Protein AF-I0WM05-F1 (afdb_monomer_lite)

Organism: NCBI:txid1165867

Radius of gyration: 17.15 Å; chains: 1; bounding box: 23×69×27 Å

pLDDT: mean 71.37, std 14.96, range [33.53, 88.81]

Foldseek 3Di:
DDPDVVVVVVVVVQVVQKDFLVVLCVQLVHDSVVSVVCVVPPPQQDDFPDQDPVGGIHGNVSSVVVCVVVVNHSDDDPPPPDDDDDDDD

Sequence (89 aa):
MNVNDEDRGSLRELARYLVGPAEISALLNVEANTVNVWKVRHAEFPKPVKRLRSGDLWDVREIAAWAAATGRPASKSLEHHAVRGAPSQ

Structure (mmCIF, N/CA/C/O backbone):
data_AF-I0WM05-F1
#
_entry.id   AF-I0WM05-F1
#
loop_
_atom_site.group_PDB
_atom_site.id
_atom_site.type_symbol
_atom_site.label_atom_id
_atom_site.label_alt_id
_atom_site.label_comp_id
_atom_site.label_asym_id
_atom_site.label_entity_id
_atom_site.label_seq_id
_atom_site.pdbx_PDB_ins_code
_atom_site.Cartn_x
_atom_site.Cartn_y
_atom_site.Cartn_z
_atom_site.occupancy
_atom_site.B_iso_or_equiv
_atom_site.auth_seq_id
_atom_site.auth_comp_id
_atom_site.auth_asym_id
_atom_site.auth_atom_id
_atom_site.pdbx_PDB_model_num
ATOM 1 N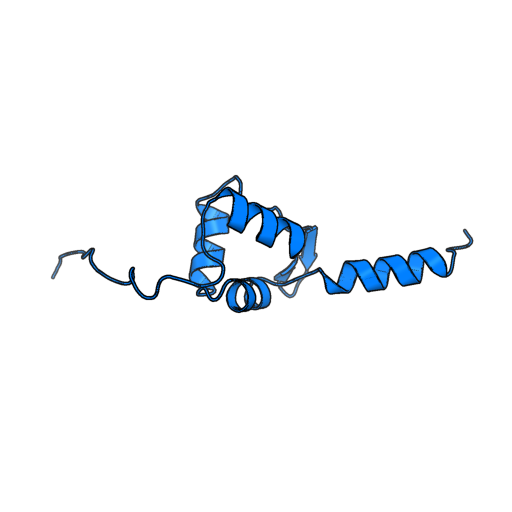 N . MET A 1 1 ? 7.881 -32.144 -8.677 1.00 43.47 1 MET A N 1
ATOM 2 C CA . MET A 1 1 ? 7.150 -31.314 -7.696 1.00 43.47 1 MET A CA 1
ATOM 3 C C . MET A 1 1 ? 5.722 -31.119 -8.184 1.00 43.47 1 MET A C 1
ATOM 5 O O . MET A 1 1 ? 5.544 -30.484 -9.215 1.00 43.47 1 MET A O 1
ATOM 9 N N . ASN A 1 2 ? 4.731 -31.695 -7.498 1.00 48.91 2 ASN A N 1
ATOM 10 C CA . ASN A 1 2 ? 3.315 -31.470 -7.796 1.00 48.91 2 ASN A CA 1
ATOM 11 C C . ASN A 1 2 ? 2.889 -30.175 -7.092 1.00 48.91 2 ASN A C 1
ATOM 13 O O . ASN A 1 2 ? 2.737 -30.169 -5.875 1.00 48.91 2 ASN A O 1
ATOM 17 N N . VAL A 1 3 ? 2.798 -29.064 -7.824 1.00 59.12 3 VAL A N 1
ATOM 18 C CA . VAL A 1 3 ? 2.200 -27.838 -7.279 1.00 59.12 3 VAL A CA 1
ATOM 19 C C . VAL A 1 3 ? 0.691 -28.065 -7.219 1.00 59.12 3 VAL A C 1
ATOM 21 O O . VAL A 1 3 ? 0.052 -28.167 -8.265 1.00 59.12 3 VAL A O 1
ATOM 24 N N . ASN A 1 4 ? 0.150 -28.237 -6.011 1.00 63.00 4 ASN A N 1
ATOM 25 C CA . ASN A 1 4 ? -1.281 -28.431 -5.796 1.00 63.00 4 ASN A CA 1
ATOM 26 C C . ASN A 1 4 ? -2.057 -27.229 -6.356 1.00 63.00 4 ASN A C 1
ATOM 28 O O . ASN A 1 4 ? -1.618 -26.082 -6.258 1.00 63.00 4 ASN A O 1
ATOM 32 N N . ASP A 1 5 ? -3.208 -27.494 -6.969 1.00 58.22 5 ASP A N 1
ATOM 33 C CA . ASP A 1 5 ? -4.058 -26.466 -7.583 1.00 58.22 5 ASP A CA 1
ATOM 34 C C . ASP A 1 5 ? -4.568 -25.440 -6.540 1.00 58.22 5 ASP A C 1
ATOM 36 O O . ASP A 1 5 ? -4.748 -24.258 -6.836 1.00 58.22 5 ASP A O 1
ATOM 40 N N . GLU A 1 6 ? -4.649 -25.864 -5.276 1.00 60.56 6 GLU A N 1
ATOM 41 C CA . GLU A 1 6 ? -5.009 -25.052 -4.105 1.00 60.56 6 GLU A CA 1
ATOM 42 C C . GLU A 1 6 ? -3.987 -23.937 -3.795 1.00 60.56 6 GLU A C 1
ATOM 44 O O . GLU A 1 6 ? -4.368 -22.807 -3.463 1.00 60.56 6 GLU A O 1
ATOM 49 N N . ASP A 1 7 ? -2.688 -24.192 -3.992 1.00 59.66 7 ASP A N 1
ATOM 50 C CA . ASP A 1 7 ? -1.637 -23.172 -3.862 1.00 59.66 7 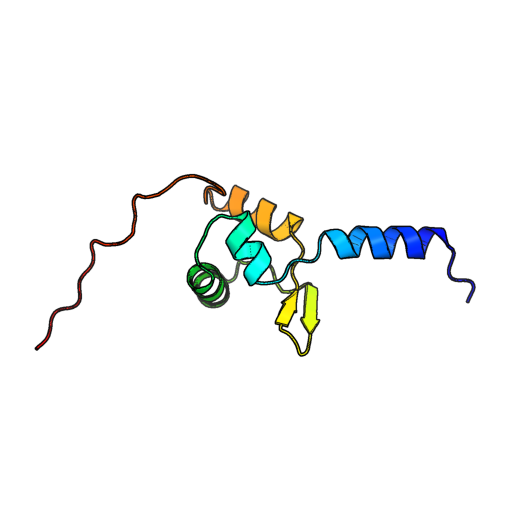ASP A CA 1
ATOM 51 C C . ASP A 1 7 ? -1.751 -22.112 -4.966 1.00 59.66 7 ASP A C 1
ATOM 53 O O . ASP A 1 7 ? -1.499 -20.926 -4.744 1.00 59.66 7 ASP A O 1
ATOM 57 N N . ARG A 1 8 ? -2.174 -22.508 -6.174 1.00 62.12 8 ARG A N 1
ATOM 58 C CA . ARG A 1 8 ? -2.366 -21.571 -7.293 1.00 62.12 8 ARG A CA 1
ATOM 59 C C . ARG A 1 8 ? -3.575 -20.666 -7.076 1.00 62.12 8 ARG A C 1
ATOM 61 O O . ARG A 1 8 ? -3.504 -19.485 -7.428 1.00 62.12 8 ARG A O 1
ATOM 68 N N . GLY A 1 9 ? -4.649 -21.191 -6.484 1.00 61.75 9 GLY A N 1
ATOM 69 C CA . GLY A 1 9 ? -5.793 -20.397 -6.029 1.00 61.75 9 GLY A CA 1
ATOM 70 C C . GLY A 1 9 ? -5.379 -19.371 -4.974 1.00 61.75 9 GLY A C 1
ATOM 71 O O . GLY A 1 9 ? -5.638 -18.179 -5.137 1.00 61.75 9 GLY A O 1
ATOM 72 N N . SER A 1 10 ? -4.617 -19.811 -3.971 1.00 65.81 10 SER A N 1
ATOM 73 C CA . SER A 1 10 ? -4.098 -18.951 -2.899 1.00 65.81 10 SER A CA 1
ATOM 74 C C . SER A 1 10 ? -3.151 -17.858 -3.413 1.00 65.81 10 SER A C 1
ATOM 76 O O . SER A 1 10 ? -3.217 -16.715 -2.970 1.00 65.81 10 SER A O 1
ATOM 78 N N . LEU A 1 11 ? -2.304 -18.152 -4.405 1.00 66.69 11 LEU A N 1
ATOM 79 C CA . LEU A 1 11 ? -1.405 -17.159 -5.009 1.00 66.69 11 LEU A CA 1
ATOM 80 C C . LEU A 1 11 ? -2.152 -16.086 -5.809 1.00 66.69 11 LEU A C 1
ATOM 82 O O . LEU A 1 11 ? -1.813 -14.906 -5.716 1.00 66.69 11 LEU A O 1
ATOM 86 N N . ARG A 1 12 ? -3.173 -16.476 -6.584 1.00 68.12 12 ARG A N 1
ATOM 87 C CA . ARG A 1 12 ? -4.053 -15.517 -7.278 1.00 68.12 12 ARG A CA 1
ATOM 88 C C . ARG A 1 12 ? -4.802 -14.650 -6.280 1.00 68.12 12 ARG A C 1
ATOM 90 O O . ARG A 1 12 ? -4.994 -13.459 -6.510 1.00 68.12 12 ARG A O 1
ATOM 97 N N . GLU A 1 13 ? -5.186 -15.252 -5.165 1.00 69.19 13 GLU A N 1
ATOM 98 C CA . GLU A 1 13 ? -5.876 -14.563 -4.099 1.00 69.19 13 GLU A CA 1
ATOM 99 C C . GLU A 1 13 ? -4.979 -13.549 -3.381 1.00 69.19 13 G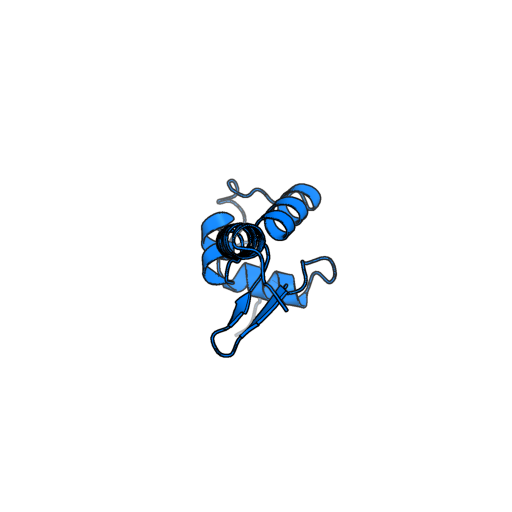LU A C 1
ATOM 101 O O . GLU A 1 13 ? -5.395 -12.421 -3.153 1.00 69.19 13 GLU A O 1
ATOM 106 N N . LEU A 1 14 ? -3.720 -13.888 -3.108 1.00 70.50 14 LEU A N 1
ATOM 107 C CA . LEU A 1 14 ? -2.740 -12.949 -2.557 1.00 70.50 14 LEU A CA 1
ATOM 108 C C . LEU A 1 14 ? -2.391 -11.830 -3.546 1.00 70.50 14 LEU A C 1
ATOM 110 O O . LEU A 1 14 ? -2.232 -10.680 -3.142 1.00 70.50 14 LEU A O 1
ATOM 114 N N . ALA A 1 15 ? -2.341 -12.135 -4.846 1.00 75.75 15 ALA A N 1
ATOM 115 C CA . ALA A 1 15 ? -2.065 -11.141 -5.879 1.00 75.75 15 ALA A CA 1
ATOM 116 C C . ALA A 1 15 ? -3.123 -10.025 -5.940 1.00 75.75 15 ALA A C 1
ATOM 118 O O . ALA A 1 15 ? -2.780 -8.902 -6.296 1.00 75.75 15 ALA A O 1
ATOM 119 N N . ARG A 1 16 ? -4.377 -10.290 -5.538 1.00 80.75 16 ARG A N 1
ATOM 120 C CA . ARG A 1 16 ? -5.445 -9.268 -5.492 1.00 80.75 16 ARG A CA 1
ATOM 121 C C . ARG A 1 16 ? -5.203 -8.177 -4.446 1.00 80.75 16 ARG A C 1
ATOM 123 O O . ARG A 1 16 ? -5.810 -7.117 -4.518 1.00 80.75 16 ARG A O 1
ATOM 130 N N . TYR A 1 17 ? -4.345 -8.455 -3.466 1.00 84.06 17 TYR A N 1
ATOM 131 C CA . TYR A 1 17 ? -3.988 -7.530 -2.394 1.00 84.06 17 TYR A CA 1
ATOM 132 C C . TYR A 1 17 ? -2.694 -6.765 -2.681 1.00 84.06 17 TYR A C 1
ATOM 134 O O . TYR A 1 17 ? -2.322 -5.896 -1.895 1.00 84.06 17 TYR A O 1
ATOM 142 N N . LEU A 1 18 ? -2.012 -7.070 -3.790 1.00 86.81 18 LEU A N 1
ATOM 143 C CA . LEU A 1 18 ? -0.815 -6.352 -4.201 1.00 86.81 18 LEU A CA 1
ATOM 144 C C . LEU A 1 18 ? -1.208 -5.072 -4.934 1.00 86.81 18 LEU A C 1
ATOM 146 O O . LEU A 1 18 ? -1.792 -5.113 -6.013 1.00 86.81 18 LEU A O 1
ATOM 150 N N . VAL A 1 19 ? -0.852 -3.939 -4.342 1.00 86.94 19 VAL A N 1
ATOM 151 C CA . VAL A 1 19 ? -1.170 -2.601 -4.836 1.00 86.94 19 VAL A CA 1
ATOM 152 C C . VAL A 1 19 ? 0.099 -1.833 -5.169 1.00 86.94 19 VAL A C 1
ATOM 154 O O . VAL A 1 19 ? 1.113 -1.923 -4.467 1.00 86.94 19 VAL A O 1
ATOM 157 N N . GLY A 1 20 ? 0.047 -1.073 -6.260 1.00 86.56 20 GLY A N 1
ATOM 158 C CA . GLY A 1 20 ? 1.090 -0.123 -6.612 1.00 86.56 20 GLY A CA 1
ATOM 159 C C . GLY A 1 20 ? 0.965 1.193 -5.836 1.00 86.56 20 GLY A C 1
ATOM 160 O O . GLY A 1 20 ? 0.013 1.408 -5.083 1.00 86.56 20 GLY A O 1
ATOM 161 N N . PRO A 1 21 ? 1.896 2.135 -6.054 1.00 81.88 21 PRO A N 1
ATOM 162 C CA . PRO A 1 21 ? 1.843 3.450 -5.419 1.00 81.88 21 PRO A CA 1
ATOM 163 C C . PRO A 1 21 ? 0.613 4.261 -5.863 1.00 81.88 21 PRO A C 1
ATOM 165 O O . PRO A 1 21 ? 0.067 5.023 -5.067 1.00 81.88 21 PRO A O 1
ATOM 168 N N . ALA A 1 22 ? 0.150 4.066 -7.104 1.00 82.44 22 ALA A N 1
ATOM 169 C CA . ALA A 1 22 ? -1.067 4.684 -7.626 1.00 82.44 22 ALA A CA 1
ATOM 170 C C . ALA A 1 22 ? -2.321 4.152 -6.909 1.00 82.44 22 ALA A C 1
ATOM 172 O O . ALA A 1 22 ? -3.103 4.944 -6.386 1.00 82.44 22 ALA A O 1
ATOM 173 N N . GLU A 1 23 ? -2.466 2.832 -6.776 1.00 85.75 23 GLU A N 1
ATOM 174 C CA . GLU A 1 23 ? -3.577 2.243 -6.019 1.00 85.75 23 GLU A CA 1
ATOM 175 C C . GLU A 1 23 ? -3.553 2.644 -4.540 1.00 85.75 23 GLU A C 1
ATOM 177 O O . GLU A 1 23 ? -4.605 2.957 -3.994 1.00 85.75 23 GLU A O 1
ATOM 182 N N . ILE A 1 24 ? -2.380 2.702 -3.891 1.00 83.81 24 ILE A N 1
ATOM 183 C CA . ILE A 1 24 ? -2.265 3.188 -2.502 1.00 83.81 24 ILE A CA 1
ATOM 184 C C . ILE A 1 24 ? -2.787 4.623 -2.385 1.00 83.81 24 ILE A C 1
ATOM 186 O O . ILE A 1 24 ? -3.523 4.939 -1.449 1.00 83.81 24 ILE A O 1
ATOM 190 N N . SER A 1 25 ? -2.412 5.487 -3.333 1.00 83.62 25 SER A N 1
ATOM 191 C CA . SER A 1 25 ? -2.847 6.884 -3.352 1.00 83.62 25 SER A CA 1
ATOM 192 C C . SER A 1 25 ? -4.367 7.006 -3.516 1.00 83.62 25 SER A C 1
ATOM 194 O O . SER A 1 25 ? -5.008 7.735 -2.762 1.00 83.62 25 SER A O 1
ATOM 196 N N . ALA A 1 26 ? -4.964 6.198 -4.398 1.00 84.44 26 ALA A N 1
ATOM 197 C CA . ALA A 1 26 ? -6.410 6.144 -4.587 1.00 84.44 26 ALA A CA 1
ATOM 198 C C . ALA A 1 26 ? -7.142 5.576 -3.358 1.00 84.44 26 ALA A C 1
ATOM 200 O O . ALA A 1 26 ? -8.165 6.113 -2.945 1.00 84.44 26 ALA A O 1
ATOM 201 N N . LEU A 1 27 ? -6.605 4.519 -2.742 1.00 82.75 27 LEU A N 1
ATOM 202 C CA . LEU A 1 27 ? -7.229 3.823 -1.614 1.00 82.75 27 LEU A CA 1
ATOM 203 C C . LEU A 1 27 ? -7.245 4.658 -0.336 1.00 82.75 27 LEU A C 1
ATOM 205 O O . LEU A 1 27 ? -8.216 4.625 0.414 1.00 82.75 27 LEU A O 1
ATOM 209 N N . LEU A 1 28 ? -6.165 5.395 -0.083 1.00 80.00 28 LEU A N 1
ATOM 210 C CA . LEU A 1 28 ? -6.059 6.291 1.067 1.00 80.00 28 LEU A CA 1
ATOM 211 C C . LEU A 1 28 ? -6.550 7.711 0.750 1.00 80.00 28 LEU A C 1
ATOM 213 O O . LEU A 1 28 ? -6.490 8.574 1.622 1.00 80.00 28 LEU A O 1
ATOM 217 N N . ASN A 1 29 ? -7.008 7.950 -0.486 1.00 79.50 29 ASN A N 1
ATOM 218 C CA . ASN A 1 29 ? -7.409 9.255 -1.005 1.00 79.50 29 ASN A CA 1
ATOM 219 C C . ASN A 1 29 ? -6.361 10.347 -0.702 1.00 79.50 29 ASN A C 1
ATOM 221 O O . ASN A 1 29 ? -6.669 11.431 -0.201 1.00 79.50 29 ASN A O 1
ATOM 225 N N . VAL A 1 30 ? -5.097 10.025 -0.978 1.00 79.88 30 VAL A N 1
ATOM 226 C CA . VAL A 1 30 ? -3.944 10.919 -0.835 1.00 79.88 30 VAL A CA 1
ATOM 227 C C . VAL A 1 30 ? -3.277 11.124 -2.184 1.00 79.88 30 VAL A C 1
ATOM 229 O O . VAL A 1 30 ? -3.423 10.318 -3.096 1.00 79.88 30 VAL A O 1
ATOM 232 N N . GLU A 1 31 ? -2.482 12.179 -2.315 1.00 78.06 31 GLU A N 1
ATOM 233 C CA . GLU A 1 31 ? -1.687 12.364 -3.525 1.00 78.06 31 GLU A CA 1
ATOM 234 C C . GLU A 1 31 ? -0.552 11.336 -3.615 1.00 78.06 31 GLU A C 1
ATOM 236 O O . GLU A 1 31 ? 0.065 10.967 -2.610 1.00 78.06 31 GLU A O 1
ATOM 241 N N . ALA A 1 32 ? -0.196 10.926 -4.835 1.00 75.38 32 ALA A N 1
ATOM 242 C CA . ALA A 1 32 ? 0.939 10.030 -5.072 1.00 75.38 32 ALA A CA 1
ATOM 243 C C . ALA A 1 32 ? 2.259 10.592 -4.501 1.00 75.38 32 ALA A C 1
ATOM 245 O O . ALA A 1 32 ? 3.127 9.840 -4.048 1.00 75.38 32 ALA A O 1
ATOM 246 N N . ASN A 1 33 ? 2.395 11.923 -4.452 1.00 77.50 33 ASN A N 1
ATOM 247 C CA . ASN A 1 33 ? 3.534 12.584 -3.822 1.00 77.50 33 ASN A CA 1
ATOM 248 C C . ASN A 1 33 ? 3.604 12.311 -2.308 1.00 77.50 33 ASN A C 1
ATOM 250 O O . ASN A 1 33 ? 4.686 12.078 -1.774 1.00 77.50 33 ASN A O 1
ATOM 254 N N . THR A 1 34 ? 2.462 12.251 -1.619 1.00 80.00 34 THR A N 1
ATOM 255 C CA . THR A 1 34 ? 2.395 11.924 -0.188 1.00 80.00 34 THR A CA 1
ATOM 256 C C . THR A 1 34 ? 2.927 10.516 0.085 1.00 80.00 34 THR A C 1
ATOM 258 O O . THR A 1 34 ? 3.693 10.327 1.029 1.00 80.00 34 THR A O 1
ATOM 261 N N . VAL A 1 35 ? 2.621 9.545 -0.784 1.00 79.44 35 VAL A N 1
ATOM 262 C CA . VAL A 1 35 ? 3.167 8.178 -0.689 1.00 79.44 35 VAL A CA 1
ATOM 263 C C . VAL A 1 35 ? 4.693 8.184 -0.849 1.00 79.44 35 VAL A C 1
ATOM 265 O O . VAL A 1 35 ? 5.399 7.539 -0.073 1.00 79.44 35 VAL A O 1
ATOM 268 N N . ASN A 1 36 ? 5.232 8.961 -1.796 1.00 79.69 36 ASN A N 1
ATOM 269 C CA . ASN A 1 36 ? 6.683 9.124 -1.948 1.00 79.69 36 ASN A CA 1
ATOM 270 C C . ASN A 1 36 ? 7.333 9.773 -0.719 1.00 79.69 36 ASN A C 1
ATOM 272 O O . ASN A 1 36 ? 8.379 9.314 -0.261 1.00 79.69 36 ASN A O 1
ATOM 276 N N . VAL A 1 37 ? 6.703 10.798 -0.141 1.00 80.94 37 VAL A N 1
ATOM 277 C CA . VAL A 1 37 ? 7.173 11.423 1.101 1.00 80.94 37 VAL A CA 1
ATOM 278 C C . VAL A 1 37 ? 7.168 10.417 2.251 1.00 80.94 37 VAL A C 1
ATOM 280 O O . VAL A 1 37 ? 8.128 10.387 3.021 1.00 80.94 37 VAL A O 1
ATOM 283 N N . TRP A 1 38 ? 6.150 9.557 2.359 1.00 82.75 38 TRP A N 1
ATOM 284 C CA . TRP A 1 38 ? 6.110 8.510 3.380 1.00 82.75 38 TRP A CA 1
ATOM 285 C C . TRP A 1 38 ? 7.238 7.497 3.232 1.00 82.75 38 TRP A C 1
ATOM 287 O O . TRP A 1 38 ? 7.910 7.219 4.222 1.00 82.75 38 TRP A O 1
ATOM 297 N N . LYS A 1 39 ? 7.522 7.044 2.005 1.00 78.44 39 LYS A N 1
ATOM 298 C CA . LYS A 1 39 ? 8.650 6.143 1.714 1.00 78.44 39 LYS A CA 1
ATOM 299 C C . LYS A 1 39 ? 9.995 6.699 2.191 1.00 78.44 39 LYS A C 1
ATOM 301 O O . LYS A 1 39 ? 10.858 5.928 2.595 1.00 78.44 39 LYS A O 1
ATOM 306 N N . VAL A 1 40 ? 10.187 8.016 2.105 1.00 79.56 40 VAL A N 1
ATOM 307 C CA . VAL A 1 40 ? 11.455 8.673 2.463 1.00 79.56 40 VAL A CA 1
ATOM 308 C C . VAL A 1 40 ? 11.505 9.051 3.944 1.00 79.56 40 VAL A C 1
ATOM 310 O O . VAL A 1 40 ? 12.541 8.893 4.582 1.00 79.56 40 VAL A O 1
ATOM 313 N N . ARG A 1 41 ? 10.407 9.580 4.498 1.00 75.06 41 ARG A N 1
ATOM 314 C CA . ARG A 1 41 ? 10.382 10.164 5.849 1.00 75.06 41 ARG A CA 1
ATOM 315 C C . ARG A 1 41 ? 9.990 9.186 6.951 1.00 75.06 41 ARG A C 1
ATOM 317 O O . ARG A 1 41 ? 10.329 9.437 8.102 1.00 75.06 41 ARG A O 1
ATOM 324 N N . HIS A 1 42 ? 9.274 8.112 6.631 1.00 77.88 42 HIS A N 1
ATOM 325 C CA . HIS A 1 42 ? 8.796 7.151 7.620 1.00 77.88 42 HIS A CA 1
ATOM 326 C C . HIS A 1 42 ? 9.460 5.798 7.386 1.00 77.88 42 HIS A C 1
ATOM 328 O O . HIS A 1 42 ? 9.029 5.022 6.542 1.00 77.88 42 HIS A O 1
ATOM 334 N N . ALA A 1 43 ? 10.491 5.496 8.177 1.00 73.75 43 ALA A N 1
ATOM 335 C CA . ALA A 1 43 ? 11.150 4.187 8.152 1.00 73.75 43 ALA A CA 1
ATOM 336 C C . ALA A 1 43 ? 10.202 3.034 8.543 1.00 73.75 43 ALA A C 1
ATOM 338 O O . ALA A 1 43 ? 10.443 1.886 8.182 1.00 73.75 43 ALA A O 1
ATOM 339 N N . GLU A 1 44 ? 9.119 3.358 9.254 1.00 77.94 44 GLU A N 1
ATOM 340 C CA . GLU A 1 44 ? 8.037 2.443 9.633 1.00 77.94 44 GLU A CA 1
ATOM 341 C C . GLU A 1 44 ? 7.038 2.188 8.496 1.00 77.94 44 GLU A C 1
ATOM 343 O O . GLU A 1 44 ? 6.133 1.371 8.650 1.00 77.94 44 GLU A O 1
ATOM 348 N N . PHE A 1 45 ? 7.157 2.895 7.364 1.00 80.88 45 PHE A N 1
ATOM 349 C CA . PHE A 1 45 ? 6.324 2.629 6.197 1.00 80.88 45 PHE A CA 1
ATOM 350 C C . PHE A 1 45 ? 6.600 1.213 5.662 1.00 80.88 45 PHE A C 1
ATOM 352 O O . PHE A 1 45 ? 7.768 0.805 5.607 1.00 80.88 45 PHE A O 1
ATOM 359 N N . PRO A 1 46 ? 5.566 0.459 5.239 1.00 82.62 46 PRO A N 1
ATOM 360 C CA . PRO A 1 46 ? 5.744 -0.916 4.798 1.00 82.62 46 PRO A CA 1
ATOM 361 C C . PRO A 1 46 ? 6.753 -1.027 3.655 1.00 82.62 46 PRO A C 1
ATOM 363 O O . PRO A 1 46 ? 6.785 -0.220 2.716 1.00 82.62 46 PRO A O 1
ATOM 366 N N . LYS A 1 47 ? 7.591 -2.061 3.721 1.00 82.62 47 LYS A N 1
ATOM 367 C CA . LYS A 1 47 ? 8.534 -2.360 2.643 1.00 82.62 47 LYS A CA 1
ATOM 368 C C . LYS A 1 47 ? 7.765 -2.947 1.461 1.00 82.62 47 LYS A C 1
ATOM 370 O O . LYS A 1 47 ? 6.812 -3.692 1.666 1.00 82.62 47 LYS A O 1
ATOM 375 N N . PRO A 1 48 ? 8.178 -2.651 0.222 1.00 84.69 48 PRO A N 1
ATOM 376 C CA . PRO A 1 48 ? 7.543 -3.259 -0.932 1.00 84.69 48 PRO A CA 1
ATOM 377 C C . PRO A 1 48 ? 7.780 -4.770 -0.925 1.00 84.69 48 PRO A C 1
ATOM 379 O O . PRO A 1 48 ? 8.924 -5.225 -0.850 1.00 84.69 48 PRO A O 1
ATOM 382 N N . VAL A 1 49 ? 6.693 -5.531 -1.047 1.00 85.19 49 VAL A N 1
ATOM 383 C CA . VAL A 1 49 ? 6.678 -6.995 -1.180 1.00 85.19 49 VAL A CA 1
ATOM 384 C C . VAL A 1 49 ? 7.478 -7.419 -2.411 1.00 85.19 49 VAL A C 1
ATOM 386 O O . VAL A 1 49 ? 8.186 -8.429 -2.403 1.00 85.19 49 VAL A O 1
ATOM 389 N N . LYS A 1 50 ? 7.408 -6.627 -3.488 1.00 80.88 50 LYS A N 1
ATOM 390 C CA . LYS A 1 50 ? 8.194 -6.855 -4.700 1.00 80.88 50 LYS A CA 1
ATOM 391 C C . LYS A 1 50 ? 8.554 -5.540 -5.373 1.00 80.88 50 LYS A C 1
ATOM 393 O O . LYS A 1 50 ? 7.719 -4.655 -5.482 1.00 80.88 50 LYS A O 1
ATOM 398 N N . ARG A 1 51 ? 9.774 -5.441 -5.899 1.00 80.88 51 ARG A N 1
ATOM 399 C CA . ARG A 1 51 ? 10.147 -4.376 -6.838 1.00 80.88 51 ARG A CA 1
ATOM 400 C C . ARG A 1 51 ? 10.087 -4.935 -8.252 1.00 80.88 51 ARG A C 1
ATOM 402 O O . ARG A 1 51 ? 10.839 -5.856 -8.575 1.00 80.88 51 ARG A O 1
ATOM 409 N N . LEU A 1 52 ? 9.168 -4.434 -9.066 1.00 76.19 52 LEU A N 1
ATOM 410 C CA . LEU A 1 52 ? 9.062 -4.771 -10.484 1.00 76.19 52 LEU A CA 1
ATOM 411 C C . LEU A 1 52 ? 9.700 -3.671 -11.335 1.00 76.19 52 LEU A C 1
ATOM 413 O O . LEU A 1 52 ? 9.943 -2.563 -10.865 1.00 76.19 52 LEU A O 1
ATOM 417 N N . ARG A 1 53 ? 9.920 -3.957 -12.625 1.00 75.06 53 ARG A N 1
ATOM 418 C CA . ARG A 1 53 ? 10.365 -2.937 -13.592 1.00 75.06 53 ARG A CA 1
ATOM 419 C C . ARG A 1 53 ? 9.362 -1.786 -13.733 1.00 75.06 53 ARG A C 1
ATOM 421 O O . ARG A 1 53 ? 9.778 -0.666 -13.990 1.00 75.06 53 ARG A O 1
ATOM 428 N N . SER A 1 54 ? 8.073 -2.070 -13.55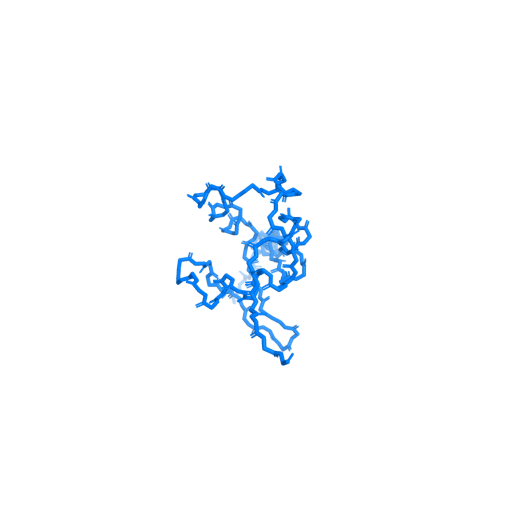0 1.00 69.25 54 SER A N 1
ATOM 429 C CA . SER A 1 54 ? 6.990 -1.084 -13.654 1.00 69.25 54 SER A CA 1
ATOM 430 C C . SER A 1 54 ? 6.733 -0.310 -12.358 1.00 69.25 54 SER A C 1
ATOM 432 O O . SER A 1 54 ? 6.028 0.692 -12.387 1.00 69.25 54 SER A O 1
ATOM 434 N N . GLY A 1 55 ? 7.272 -0.761 -11.223 1.00 77.19 55 GLY A N 1
ATOM 435 C CA . GLY A 1 55 ? 7.034 -0.135 -9.928 1.00 77.19 55 GLY A CA 1
ATOM 436 C C . GLY A 1 55 ? 7.188 -1.091 -8.751 1.00 77.19 55 GLY A C 1
ATOM 437 O O . GLY A 1 55 ? 7.255 -2.312 -8.896 1.00 77.19 55 GLY A O 1
ATOM 438 N N . ASP A 1 56 ? 7.256 -0.506 -7.567 1.00 84.75 56 ASP A N 1
ATOM 439 C CA . ASP A 1 56 ? 7.190 -1.221 -6.300 1.00 84.75 56 ASP A CA 1
ATOM 440 C C . ASP A 1 56 ? 5.742 -1.682 -6.028 1.00 84.75 56 ASP A C 1
ATOM 442 O O . ASP A 1 56 ? 4.792 -0.944 -6.296 1.00 84.75 56 ASP A O 1
ATOM 446 N N . LEU A 1 57 ? 5.578 -2.890 -5.489 1.00 86.44 57 LEU A N 1
ATOM 447 C CA . LEU A 1 57 ? 4.303 -3.462 -5.056 1.00 86.44 57 LEU A CA 1
ATOM 448 C C . LEU A 1 57 ? 4.291 -3.643 -3.544 1.00 86.44 57 LEU A C 1
ATOM 450 O O . LEU A 1 57 ? 5.259 -4.151 -2.973 1.00 86.44 57 LEU A O 1
ATOM 454 N N . TRP A 1 58 ? 3.168 -3.309 -2.924 1.00 88.44 58 TRP A N 1
ATOM 455 C CA . TRP A 1 58 ? 2.918 -3.468 -1.495 1.00 88.44 58 TRP A CA 1
ATOM 456 C C . TRP A 1 58 ? 1.678 -4.305 -1.244 1.00 88.44 58 TRP A C 1
ATOM 458 O O . TRP A 1 58 ? 0.791 -4.370 -2.089 1.00 88.44 58 TRP A O 1
ATOM 468 N N . ASP A 1 59 ? 1.591 -4.900 -0.059 1.00 88.81 59 ASP A N 1
ATOM 469 C CA . ASP A 1 59 ? 0.348 -5.498 0.401 1.00 88.81 59 ASP A CA 1
ATOM 470 C C . ASP A 1 59 ? -0.573 -4.410 0.968 1.00 88.81 59 ASP A C 1
ATOM 472 O O . ASP A 1 59 ? -0.213 -3.660 1.882 1.00 88.81 59 ASP A O 1
ATOM 476 N N . VAL A 1 60 ? -1.784 -4.320 0.428 1.00 86.44 60 VAL A N 1
ATOM 477 C CA . VAL A 1 60 ? -2.782 -3.333 0.847 1.00 86.44 60 VAL A CA 1
ATOM 478 C C . VAL A 1 60 ? -3.156 -3.462 2.324 1.00 86.44 60 VAL A C 1
ATOM 480 O O . VAL A 1 60 ? -3.484 -2.463 2.961 1.00 86.44 60 VAL A O 1
ATOM 483 N N . 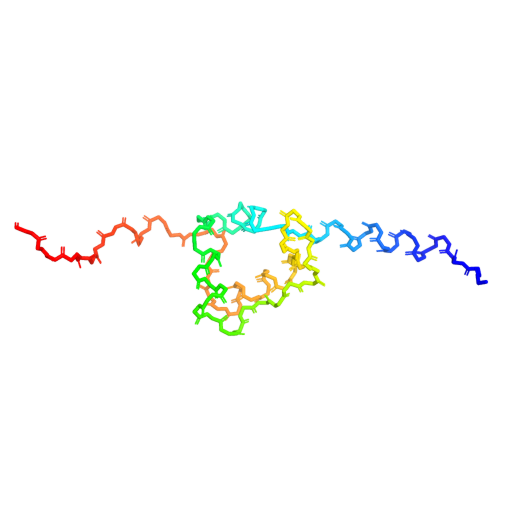ARG A 1 61 ? -3.075 -4.666 2.902 1.00 86.25 61 ARG A N 1
ATOM 484 C CA . ARG A 1 61 ? -3.403 -4.911 4.311 1.00 86.25 61 ARG A CA 1
ATOM 485 C C . ARG A 1 61 ? -2.334 -4.321 5.223 1.00 86.25 61 ARG A C 1
ATOM 487 O O . ARG A 1 61 ? -2.684 -3.741 6.245 1.00 86.25 61 ARG A O 1
ATOM 494 N N . GLU A 1 62 ? -1.060 -4.403 4.836 1.00 86.56 62 GLU A N 1
ATOM 495 C CA . GLU A 1 62 ? 0.040 -3.754 5.565 1.00 86.56 62 GLU A CA 1
ATOM 496 C C . GLU A 1 62 ? -0.078 -2.231 5.503 1.00 86.56 62 GLU A C 1
ATOM 498 O O . GLU A 1 62 ? 0.085 -1.548 6.512 1.00 86.56 62 GLU A O 1
ATOM 503 N N . ILE A 1 63 ? -0.421 -1.696 4.329 1.00 85.38 63 ILE A N 1
ATOM 504 C CA . ILE A 1 63 ? -0.645 -0.261 4.135 1.00 85.38 63 ILE A CA 1
ATOM 505 C C . ILE A 1 63 ? -1.828 0.225 4.980 1.00 85.38 63 ILE A C 1
ATOM 507 O O . ILE A 1 63 ? -1.713 1.240 5.666 1.00 85.38 63 ILE A O 1
ATOM 511 N N . ALA A 1 64 ? -2.944 -0.507 4.976 1.00 83.44 64 ALA A N 1
ATOM 512 C CA . ALA A 1 64 ? -4.120 -0.182 5.777 1.00 83.44 64 ALA A CA 1
ATOM 513 C C . ALA A 1 64 ? -3.828 -0.261 7.284 1.00 83.44 64 ALA A C 1
ATOM 515 O O . ALA A 1 64 ? -4.207 0.643 8.029 1.00 83.44 64 ALA A O 1
ATOM 516 N N . ALA A 1 65 ? -3.111 -1.296 7.732 1.00 85.19 65 ALA A N 1
ATOM 517 C CA . ALA A 1 65 ? -2.700 -1.445 9.125 1.00 85.19 65 ALA A CA 1
ATOM 518 C C . ALA A 1 65 ? -1.766 -0.309 9.565 1.00 85.19 65 ALA A C 1
ATOM 520 O O . ALA A 1 65 ? -1.959 0.268 10.632 1.00 85.19 65 ALA A O 1
ATOM 521 N N . TRP A 1 66 ? -0.797 0.066 8.727 1.00 85.62 66 TRP A N 1
ATOM 522 C CA . TRP A 1 66 ? 0.093 1.195 8.990 1.00 85.62 66 TRP A CA 1
ATOM 523 C C . TRP A 1 66 ? -0.657 2.532 9.028 1.00 85.62 66 TRP A C 1
ATOM 525 O O . TRP A 1 66 ? -0.418 3.354 9.916 1.00 85.62 66 TRP A O 1
ATOM 535 N N . ALA A 1 67 ? -1.590 2.760 8.100 1.00 82.38 67 ALA A N 1
ATOM 536 C CA . ALA A 1 67 ? -2.408 3.971 8.080 1.00 82.38 67 ALA A CA 1
ATOM 537 C C . ALA A 1 67 ? -3.258 4.083 9.356 1.00 82.38 67 ALA A C 1
ATOM 539 O O . ALA A 1 67 ? -3.261 5.133 10.002 1.00 82.38 67 ALA A O 1
ATOM 540 N N . ALA A 1 68 ? -3.882 2.977 9.774 1.00 82.44 68 ALA A N 1
ATOM 541 C CA . ALA A 1 68 ? -4.635 2.893 11.021 1.00 82.44 68 ALA A CA 1
ATOM 542 C C . ALA A 1 68 ? -3.746 3.123 12.257 1.00 82.44 68 ALA A C 1
ATOM 544 O O . ALA A 1 68 ? -4.105 3.910 13.130 1.00 82.44 68 ALA A O 1
ATOM 545 N N . ALA A 1 69 ? -2.565 2.500 12.310 1.00 81.38 69 ALA A N 1
ATOM 546 C CA . ALA A 1 69 ? -1.622 2.639 13.422 1.00 81.38 69 ALA A CA 1
ATOM 547 C C . ALA A 1 69 ? -1.054 4.060 13.550 1.00 81.38 69 ALA A C 1
ATOM 549 O O . ALA A 1 69 ? -0.811 4.541 14.653 1.00 81.38 69 ALA A O 1
ATOM 550 N N . THR A 1 70 ? -0.868 4.755 12.427 1.00 76.69 70 THR A N 1
ATOM 551 C CA . THR A 1 70 ? -0.347 6.130 12.407 1.00 76.69 70 THR A CA 1
ATOM 552 C C . THR A 1 70 ? -1.433 7.195 12.567 1.00 76.69 70 THR A C 1
ATOM 554 O O . THR A 1 70 ? -1.130 8.385 12.501 1.00 76.69 70 THR A O 1
ATOM 557 N N . GLY A 1 71 ? -2.693 6.789 12.779 1.00 67.25 71 GLY A N 1
ATOM 558 C CA . GLY A 1 71 ? -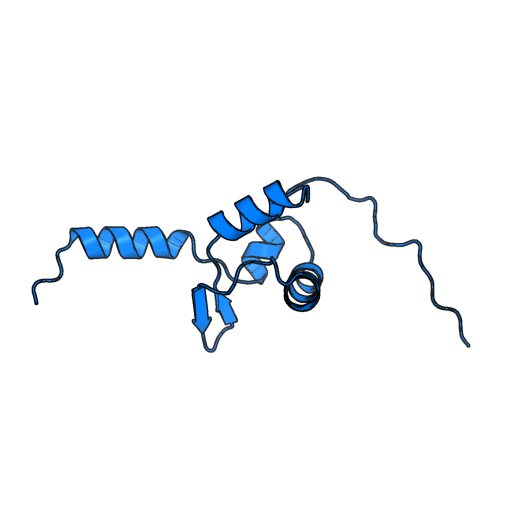3.827 7.703 12.932 1.00 67.25 71 GLY A CA 1
ATOM 559 C C . GLY A 1 71 ? -4.111 8.527 11.674 1.00 67.25 71 GLY A C 1
ATOM 560 O O . GLY A 1 71 ? -4.728 9.588 11.756 1.00 67.25 71 GLY A O 1
ATOM 561 N N . ARG A 1 72 ? -3.638 8.073 10.507 1.00 67.44 72 ARG A N 1
ATOM 562 C CA . ARG A 1 72 ? -3.861 8.749 9.230 1.00 67.44 72 ARG A CA 1
ATOM 563 C C . ARG A 1 72 ? -5.213 8.306 8.674 1.00 67.44 72 ARG A C 1
ATOM 565 O O . ARG A 1 72 ? -5.411 7.112 8.451 1.00 67.44 72 ARG A O 1
ATOM 572 N N . PRO A 1 73 ? -6.160 9.224 8.442 1.00 53.41 73 PRO A N 1
ATOM 573 C CA . PRO A 1 73 ? -7.472 8.835 7.960 1.00 53.41 73 PRO A CA 1
ATOM 574 C C . PRO A 1 73 ? -7.380 8.427 6.485 1.00 53.41 73 PRO A C 1
ATOM 576 O O . PRO A 1 73 ? -6.981 9.230 5.648 1.00 53.41 73 PRO A O 1
ATOM 579 N N . ALA A 1 74 ? -7.831 7.211 6.158 1.00 55.62 74 ALA A N 1
ATOM 580 C CA . ALA A 1 74 ? -8.096 6.795 4.773 1.00 55.62 74 ALA A CA 1
ATOM 581 C C . ALA A 1 74 ? -9.228 7.617 4.115 1.00 55.62 74 ALA A C 1
ATOM 583 O O . ALA A 1 74 ? -9.477 7.501 2.924 1.00 55.62 74 ALA A O 1
ATOM 584 N N . SER A 1 75 ? -9.926 8.457 4.887 1.00 53.75 75 SER A N 1
ATOM 585 C CA . SER A 1 75 ? -10.863 9.460 4.388 1.00 53.75 75 SER A CA 1
ATOM 586 C C . SER A 1 75 ? -11.214 10.441 5.512 1.00 53.75 75 SER A C 1
ATOM 588 O O . SER A 1 75 ? -12.141 10.185 6.278 1.00 53.75 75 SER A O 1
ATOM 590 N N . LYS A 1 76 ? -10.441 11.530 5.643 1.00 44.34 76 LYS A N 1
ATOM 591 C CA . LYS A 1 76 ? -10.833 12.858 6.177 1.00 44.34 76 LYS A CA 1
ATOM 592 C C . LYS A 1 76 ? -9.588 13.698 6.478 1.00 44.34 76 LYS A C 1
ATOM 594 O O . LYS A 1 76 ? -9.038 13.606 7.563 1.00 44.34 76 LYS A O 1
ATOM 599 N N . SER A 1 77 ? -9.171 14.539 5.536 1.00 40.44 77 SER A N 1
ATOM 600 C CA . SER A 1 77 ? -8.863 15.939 5.856 1.00 40.44 77 SER A CA 1
ATOM 601 C C . SER A 1 77 ? -8.560 16.714 4.584 1.00 40.44 77 SER A C 1
ATOM 603 O O . SER A 1 77 ? -7.431 16.769 4.104 1.00 40.44 77 SER A O 1
ATOM 605 N N . LEU A 1 78 ? -9.594 17.376 4.080 1.00 47.19 78 LEU A N 1
ATOM 606 C CA . LEU A 1 78 ? -9.509 18.526 3.184 1.00 47.19 78 LEU A CA 1
ATOM 607 C C . LEU A 1 78 ? -8.966 19.777 3.921 1.00 47.19 78 LEU A C 1
ATOM 609 O O . LEU A 1 78 ? -9.346 20.893 3.596 1.00 47.19 78 LEU A O 1
ATOM 613 N N . GLU A 1 79 ? -8.095 19.622 4.926 1.00 47.12 79 GLU A N 1
ATOM 614 C CA . GLU A 1 79 ? -7.753 20.715 5.853 1.00 47.12 79 GLU A CA 1
ATOM 615 C C . GLU A 1 79 ? -6.259 21.079 5.924 1.00 47.12 79 GLU A C 1
ATOM 617 O O . GLU A 1 79 ? -5.903 21.930 6.729 1.00 47.12 79 GLU A O 1
ATOM 622 N N . HIS A 1 80 ? -5.351 20.512 5.111 1.00 43.09 80 HIS A N 1
ATOM 623 C CA . HIS A 1 80 ? -3.911 20.763 5.342 1.00 43.09 80 HIS A CA 1
ATOM 624 C C . HIS A 1 80 ? -3.007 21.027 4.121 1.00 43.09 80 HIS A C 1
ATOM 626 O O . HIS A 1 80 ? -1.808 20.749 4.159 1.00 43.09 80 HIS A O 1
ATOM 632 N N . HIS A 1 81 ? -3.546 21.651 3.071 1.00 44.50 81 HIS A N 1
ATOM 633 C CA . HIS A 1 81 ? -2.763 22.323 2.023 1.00 44.50 81 HIS A CA 1
ATOM 634 C C . HIS A 1 81 ? -3.365 23.734 1.838 1.00 44.50 81 HIS A C 1
ATOM 636 O O . HIS A 1 81 ? -4.476 23.849 1.347 1.00 44.50 81 HIS A O 1
ATOM 642 N N . ALA A 1 82 ? -2.782 24.859 2.249 1.00 48.44 82 ALA A N 1
ATOM 643 C CA . ALA A 1 82 ? -1.426 25.129 2.682 1.00 48.44 82 ALA A CA 1
ATOM 644 C C . ALA A 1 82 ? -1.383 26.429 3.517 1.00 48.44 82 ALA A C 1
ATOM 646 O O . ALA A 1 82 ? -1.671 27.513 3.019 1.00 48.44 82 ALA A O 1
ATOM 647 N N . VAL A 1 83 ? -0.931 26.328 4.769 1.00 49.88 83 VAL A N 1
ATOM 648 C CA . VAL A 1 83 ? -0.198 27.404 5.444 1.00 49.88 83 VAL A CA 1
ATOM 649 C C . VAL A 1 83 ? 1.160 26.838 5.834 1.00 49.88 83 VAL A C 1
ATOM 651 O O . VAL A 1 83 ? 1.281 26.059 6.774 1.00 49.88 83 VAL A O 1
ATOM 654 N N . ARG A 1 84 ? 2.177 27.170 5.039 1.00 44.91 84 ARG A N 1
ATOM 655 C CA . ARG A 1 84 ? 3.584 27.340 5.435 1.00 44.91 84 ARG A CA 1
ATOM 656 C C . ARG A 1 84 ? 4.343 27.796 4.196 1.00 44.91 84 ARG A C 1
ATOM 658 O O . ARG A 1 84 ? 4.540 27.029 3.261 1.00 44.91 84 ARG A O 1
ATOM 665 N N . GLY A 1 85 ? 4.685 29.077 4.190 1.00 42.50 85 GLY A N 1
ATOM 666 C CA . GLY A 1 85 ? 5.426 29.703 3.112 1.00 42.50 85 GLY A CA 1
ATOM 667 C C . GLY A 1 85 ? 6.897 29.300 3.059 1.00 42.50 85 GLY A C 1
ATOM 668 O O . GLY A 1 85 ? 7.451 28.721 3.993 1.00 42.50 85 GLY A O 1
ATOM 669 N N . ALA A 1 86 ? 7.522 29.718 1.966 1.00 33.53 86 ALA A N 1
ATOM 670 C CA . ALA A 1 86 ? 8.904 30.163 1.948 1.00 33.53 86 ALA A CA 1
ATOM 671 C C . ALA A 1 86 ? 8.918 31.583 1.338 1.00 33.53 86 ALA A C 1
ATOM 673 O O . ALA A 1 86 ? 8.247 31.794 0.324 1.00 33.53 86 ALA A O 1
ATOM 674 N N . PRO A 1 87 ? 9.608 32.562 1.951 1.00 55.16 87 PRO A N 1
ATOM 675 C CA . PRO A 1 87 ? 9.913 33.843 1.322 1.00 55.16 87 PRO A CA 1
ATOM 676 C C . PRO A 1 87 ? 11.068 33.697 0.316 1.00 55.16 87 PRO A C 1
ATOM 678 O O . PRO A 1 87 ? 11.872 32.777 0.454 1.00 55.16 87 PRO A O 1
ATOM 681 N N . SER A 1 88 ? 11.119 34.644 -0.634 1.00 39.00 88 SER A N 1
ATOM 682 C CA . SER A 1 88 ? 12.273 35.143 -1.416 1.00 39.00 88 SER A CA 1
ATOM 683 C C . SER A 1 88 ? 12.005 35.199 -2.928 1.00 39.00 88 SER A C 1
ATOM 685 O O . SER A 1 88 ? 12.236 34.220 -3.632 1.00 39.00 88 SER A O 1
ATOM 687 N N . GLN A 1 89 ? 11.606 36.373 -3.433 1.00 50.25 89 GLN A N 1
ATOM 688 C CA . GLN A 1 89 ? 12.507 37.240 -4.208 1.00 50.25 89 GLN A CA 1
ATOM 689 C C . GLN A 1 89 ? 12.021 38.692 -4.196 1.00 50.25 89 GLN A C 1
ATOM 691 O O . GLN A 1 89 ? 10.788 38.888 -4.139 1.00 50.25 89 GLN A O 1
#

Secondary structure (DSSP, 8-state):
----HHHHHHHHHHHTTEE-HHHHHHHTT--HHHHHHHHHH-TTSPPPSEEETTEEEEEHHHHHHHHHHTT--TT--TT-S--------